Protein AF-A0A7J4V3V8-F1 (afdb_monomer)

Sequence (49 aa):
MELKAPKGTRDFPPEEKIVRDRIADALKEVFGLYGFSPFETPVIELYDV

Radius of gyration: 16.34 Å; Cα contacts (8 Å, |Δi|>4): 5; chains: 1; bounding box: 45×22×32 Å

Mean predicted aligned error: 4.14 Å

Nearest PDB structures (foldseek):
  1qe0-assembly1_A  TM=9.503E-01  e=1.674E-01  Staphylococcus aureus
  3hrk-assembly1_B  TM=8.482E-01  e=1.337E-01  Trypanosoma cruzi
  5e3i-assembly1_A  TM=9.187E-01  e=5.986E-01  Acinetobacter baumannii

Solvent-accessible surface area (backbone atoms only — not comparable to full-atom values): 3440 Å² total; per-residue (Å²): 135,84,90,72,74,59,92,95,58,79,87,69,57,70,74,57,42,55,55,53,48,55,54,53,50,54,51,51,52,56,43,46,77,73,70,54,78,90,83,86,76,76,96,72,76,72,86,92,111

Foldseek 3Di:
DDDDDPPPDDDQPPVRVVVVVVVVVVVVVVCVVVPDDDDDDDPDDDPVD

pLDDT: mean 95.04, std 6.8, range [62.81, 98.62]

Structure (mmCIF, N/CA/C/O backbone):
data_AF-A0A7J4V3V8-F1
#
_entry.id   AF-A0A7J4V3V8-F1
#
loop_
_atom_site.group_PDB
_atom_site.id
_atom_site.type_symbol
_atom_site.label_atom_id
_atom_site.label_alt_id
_atom_site.label_comp_id
_atom_site.label_asym_id
_atom_site.label_entity_id
_atom_site.label_seq_id
_atom_site.pdbx_PDB_ins_code
_atom_site.Cartn_x
_atom_site.Cartn_y
_atom_site.Cartn_z
_atom_site.occupancy
_atom_site.B_iso_or_equiv
_atom_site.auth_seq_id
_atom_site.auth_comp_id
_atom_site.auth_asym_id
_atom_site.auth_atom_id
_atom_site.pdbx_PDB_model_num
ATOM 1 N N . MET A 1 1 ? 26.429 1.220 -16.034 1.00 69.88 1 MET A N 1
ATOM 2 C CA . MET A 1 1 ? 25.678 0.168 -15.319 1.00 69.88 1 MET A CA 1
ATOM 3 C C . MET A 1 1 ? 24.208 0.502 -15.477 1.00 69.88 1 MET A C 1
ATOM 5 O O . MET A 1 1 ? 23.846 1.640 -15.220 1.00 69.88 1 MET A O 1
ATOM 9 N N . GLU A 1 2 ? 23.407 -0.419 -16.000 1.00 81.38 2 GLU A N 1
ATOM 10 C CA . GLU A 1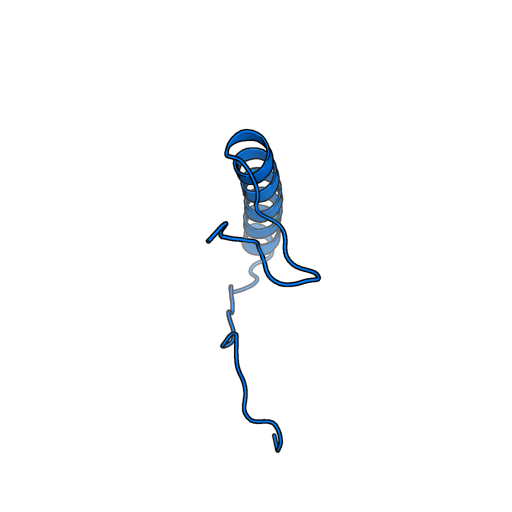 2 ? 21.978 -0.191 -16.236 1.00 81.38 2 GLU A CA 1
ATOM 11 C C . GLU A 1 2 ? 21.206 -0.569 -14.967 1.00 81.38 2 GLU A C 1
ATOM 13 O O . GLU A 1 2 ? 21.387 -1.673 -14.447 1.00 81.38 2 GLU A O 1
ATOM 18 N N . LEU A 1 3 ? 20.405 0.354 -14.434 1.00 86.56 3 LEU A N 1
ATOM 19 C CA . LEU A 1 3 ? 19.579 0.088 -13.259 1.00 86.56 3 LEU A CA 1
ATOM 20 C C . LEU A 1 3 ? 18.405 -0.802 -1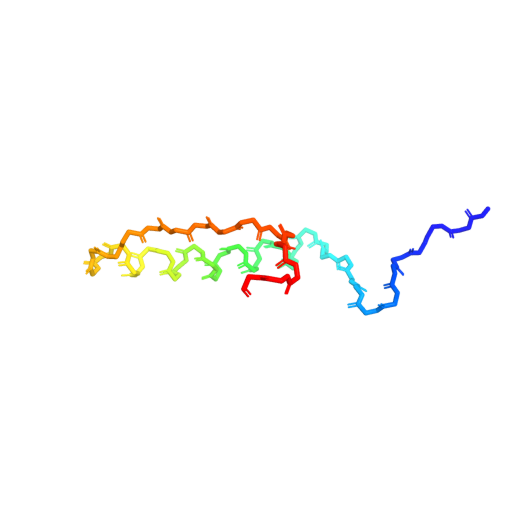3.671 1.00 86.56 3 LEU A C 1
ATOM 22 O O . LEU A 1 3 ? 17.735 -0.528 -14.664 1.00 86.56 3 LEU A O 1
ATOM 26 N N . LYS A 1 4 ? 18.175 -1.876 -12.915 1.00 90.50 4 LYS A N 1
ATOM 27 C CA . LYS A 1 4 ? 17.083 -2.825 -13.153 1.00 90.50 4 LYS A CA 1
ATOM 28 C C . LYS A 1 4 ? 16.343 -3.088 -11.856 1.00 90.50 4 LYS A C 1
ATOM 30 O O . LYS A 1 4 ? 16.964 -3.201 -10.799 1.00 90.50 4 LYS A O 1
ATOM 35 N N . ALA A 1 5 ? 15.027 -3.215 -11.964 1.00 92.94 5 ALA A N 1
ATOM 36 C CA . ALA A 1 5 ? 14.196 -3.666 -10.864 1.00 92.94 5 ALA A CA 1
ATOM 37 C C . ALA A 1 5 ? 14.639 -5.078 -10.415 1.00 92.94 5 ALA A C 1
ATOM 39 O O . ALA A 1 5 ? 14.990 -5.909 -11.265 1.00 92.94 5 ALA A O 1
ATOM 40 N N . PRO A 1 6 ? 14.652 -5.367 -9.102 1.00 95.25 6 PRO A N 1
ATOM 41 C CA . PRO A 1 6 ? 14.867 -6.718 -8.601 1.00 95.25 6 PRO A CA 1
ATOM 42 C C . PRO A 1 6 ? 13.938 -7.742 -9.267 1.00 95.25 6 PRO A C 1
ATOM 44 O O . PRO A 1 6 ? 12.802 -7.448 -9.637 1.00 95.25 6 PRO A O 1
ATOM 47 N N . LYS A 1 7 ? 14.402 -8.988 -9.402 1.00 95.12 7 LYS A N 1
ATOM 48 C CA . LYS A 1 7 ? 13.570 -10.060 -9.962 1.00 95.12 7 LYS A CA 1
ATOM 49 C C . LYS A 1 7 ? 12.292 -10.215 -9.130 1.00 95.12 7 LYS A C 1
ATOM 51 O O . LYS A 1 7 ? 12.365 -10.427 -7.925 1.00 95.12 7 LYS A O 1
ATOM 56 N N . GLY A 1 8 ? 11.140 -10.166 -9.798 1.00 94.56 8 GLY A N 1
ATOM 57 C CA . GLY A 1 8 ? 9.827 -10.284 -9.156 1.00 94.56 8 GLY A CA 1
ATOM 58 C C . GLY A 1 8 ? 9.200 -8.950 -8.745 1.00 94.56 8 GLY A C 1
ATOM 59 O O . GLY A 1 8 ? 8.063 -8.953 -8.283 1.00 94.56 8 GLY A O 1
ATOM 60 N N . THR A 1 9 ? 9.881 -7.820 -8.953 1.00 95.56 9 THR A N 1
ATOM 61 C CA . THR A 1 9 ? 9.281 -6.486 -8.830 1.00 95.56 9 THR A CA 1
ATOM 62 C C . THR A 1 9 ? 9.082 -5.856 -10.210 1.00 95.56 9 THR A C 1
ATOM 64 O O . THR A 1 9 ? 9.640 -6.312 -11.211 1.00 95.56 9 THR A O 1
ATOM 67 N N . ARG A 1 10 ? 8.226 -4.835 -10.281 1.00 93.94 10 ARG A N 1
ATOM 68 C CA . ARG A 1 10 ? 7.993 -4.051 -11.496 1.00 93.94 10 ARG A CA 1
ATOM 69 C C . ARG A 1 10 ? 7.623 -2.619 -11.146 1.00 93.94 10 ARG A C 1
ATOM 71 O O . ARG A 1 10 ? 6.975 -2.390 -10.122 1.00 93.94 10 ARG A O 1
ATOM 78 N N . ASP A 1 11 ? 7.991 -1.703 -12.028 1.00 94.81 11 ASP A N 1
ATOM 79 C CA . ASP A 1 11 ? 7.539 -0.321 -11.969 1.00 94.81 11 ASP A CA 1
ATOM 80 C C . ASP A 1 11 ? 6.096 -0.221 -12.466 1.00 94.81 11 ASP A C 1
ATOM 82 O O . ASP A 1 11 ? 5.665 -0.985 -13.332 1.00 94.81 11 ASP A O 1
ATOM 86 N N . PHE A 1 12 ? 5.348 0.723 -11.903 1.00 96.25 12 PHE A N 1
ATOM 87 C CA . PHE A 1 12 ? 4.014 1.073 -12.377 1.00 96.25 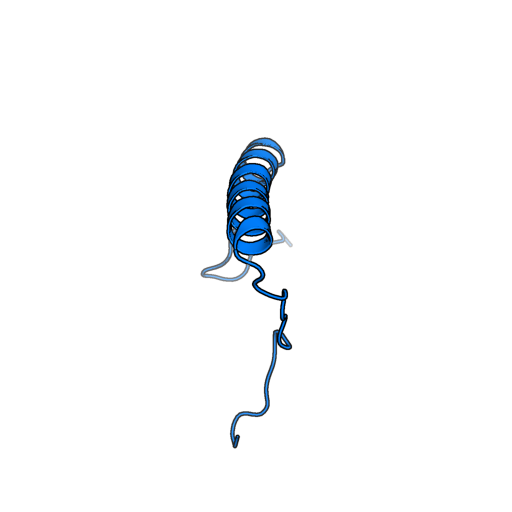12 PHE A CA 1
ATOM 88 C C . PHE A 1 12 ? 4.087 2.481 -12.966 1.00 96.25 12 PHE A C 1
ATOM 90 O O . PHE A 1 12 ? 4.283 3.428 -12.196 1.00 96.25 12 PHE A O 1
ATOM 97 N N . PRO A 1 13 ? 3.963 2.643 -14.295 1.00 96.75 13 PRO A N 1
ATOM 98 C CA . PRO A 1 13 ? 3.950 3.964 -14.907 1.00 96.75 13 PRO A CA 1
ATOM 99 C C . PRO A 1 13 ? 2.697 4.749 -14.473 1.00 96.75 13 PRO A C 1
ATOM 101 O O . PRO A 1 13 ? 1.752 4.159 -13.929 1.00 96.75 13 PRO A O 1
ATOM 104 N N . PRO A 1 14 ? 2.673 6.079 -14.676 1.00 98.25 14 PRO A N 1
ATOM 105 C CA . PRO A 1 14 ? 1.609 6.940 -14.164 1.00 98.25 14 PRO A CA 1
ATOM 106 C C . PRO A 1 14 ? 0.196 6.458 -14.512 1.00 98.25 14 PRO A C 1
ATOM 108 O O . PRO A 1 14 ? -0.662 6.404 -13.635 1.00 98.25 14 PRO A O 1
ATOM 111 N N . GLU A 1 15 ? -0.041 6.043 -15.755 1.00 98.00 15 GLU A N 1
ATOM 112 C CA . GLU A 1 15 ? -1.339 5.558 -16.222 1.00 98.00 15 GLU A CA 1
ATOM 113 C C . GLU A 1 15 ? -1.823 4.317 -15.459 1.00 98.00 15 GLU A C 1
ATOM 115 O O . GLU A 1 15 ? -2.985 4.254 -15.055 1.00 98.00 15 GLU A O 1
ATOM 120 N N . GLU A 1 16 ? -0.934 3.360 -15.177 1.00 98.12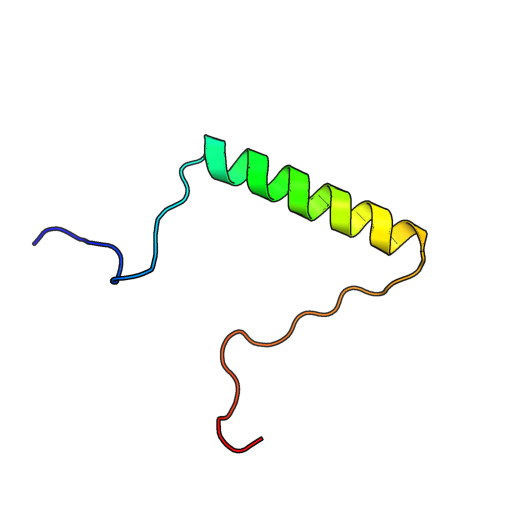 16 GLU A N 1
ATOM 121 C CA . GLU A 1 16 ? -1.280 2.164 -14.408 1.00 98.12 16 GLU A CA 1
ATOM 122 C C . GLU A 1 16 ? -1.494 2.495 -12.931 1.00 98.12 16 GLU A C 1
ATOM 124 O O . GLU A 1 16 ? -2.428 1.988 -12.302 1.00 98.12 16 GLU A O 1
ATOM 129 N N . LYS A 1 17 ? -0.650 3.363 -12.360 1.00 98.12 17 LYS A N 1
ATOM 130 C CA . LYS A 1 17 ? -0.749 3.757 -10.952 1.00 98.12 17 LYS A CA 1
ATOM 131 C C . LYS A 1 17 ? -2.062 4.482 -10.664 1.00 98.12 17 LYS A C 1
ATOM 133 O O . LYS A 1 17 ? -2.725 4.130 -9.692 1.00 98.12 17 LYS A O 1
ATOM 138 N N . ILE A 1 18 ? -2.471 5.410 -11.533 1.00 98.44 18 ILE A N 1
ATOM 139 C CA . ILE A 1 18 ? -3.742 6.143 -11.412 1.00 98.44 18 IL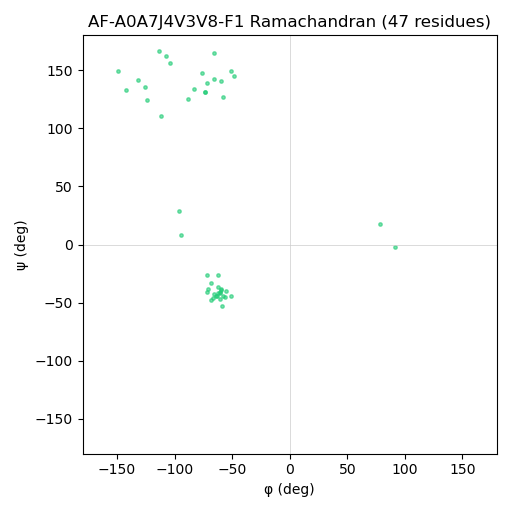E A CA 1
ATOM 140 C C . ILE A 1 18 ? -4.929 5.173 -11.352 1.00 98.44 18 ILE A C 1
ATOM 142 O O . ILE A 1 18 ? -5.813 5.316 -10.506 1.00 98.44 18 ILE A O 1
ATOM 146 N N . VAL A 1 19 ? -4.949 4.154 -12.218 1.00 98.44 19 VAL A N 1
ATOM 147 C CA . VAL A 1 19 ? -6.022 3.147 -12.222 1.00 98.44 19 VAL A CA 1
ATOM 148 C C . VAL A 1 19 ? -6.007 2.315 -10.939 1.00 98.44 19 VAL A C 1
ATOM 150 O O . VAL A 1 19 ? -7.064 2.070 -10.356 1.00 98.44 19 VAL A O 1
ATOM 153 N N . ARG A 1 20 ? -4.825 1.901 -10.469 1.00 98.12 20 ARG A N 1
ATOM 154 C CA . ARG A 1 20 ? -4.689 1.138 -9.218 1.00 98.12 20 ARG A CA 1
ATOM 155 C C . ARG A 1 20 ? -5.159 1.932 -8.001 1.00 98.12 20 ARG A C 1
ATOM 157 O O . A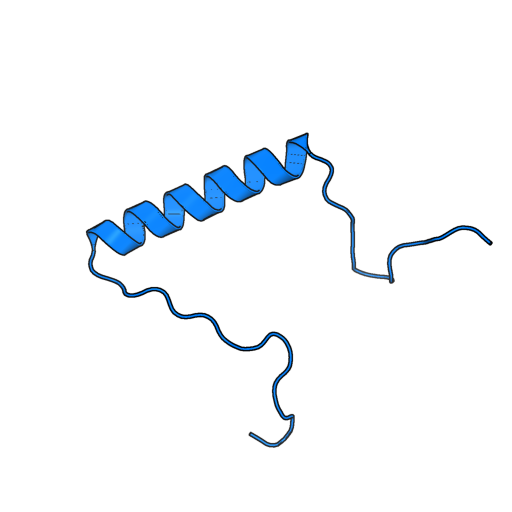RG A 1 20 ? -5.849 1.364 -7.158 1.00 98.12 20 ARG A O 1
ATOM 164 N N . ASP A 1 21 ? -4.832 3.218 -7.936 1.00 98.50 21 ASP A N 1
ATOM 165 C CA . ASP A 1 21 ? -5.252 4.094 -6.838 1.00 98.50 21 ASP A CA 1
ATOM 166 C C . ASP A 1 21 ? -6.762 4.259 -6.808 1.00 98.50 21 ASP A C 1
ATOM 168 O O . ASP A 1 21 ? -7.376 4.053 -5.766 1.00 98.50 21 ASP A O 1
ATOM 172 N N . ARG A 1 22 ? -7.382 4.480 -7.972 1.00 98.62 22 ARG A N 1
ATOM 173 C CA . ARG A 1 22 ? -8.842 4.554 -8.082 1.00 98.62 22 ARG A CA 1
ATOM 174 C C . ARG A 1 22 ? -9.537 3.303 -7.535 1.00 98.62 22 ARG A C 1
ATOM 176 O O . ARG A 1 22 ? -10.581 3.417 -6.898 1.00 98.62 22 ARG A O 1
ATOM 183 N N . ILE A 1 23 ? -8.983 2.115 -7.785 1.00 98.56 23 ILE A N 1
ATOM 184 C CA . ILE A 1 23 ? -9.531 0.857 -7.256 1.00 98.56 23 ILE A CA 1
ATOM 185 C C . ILE A 1 23 ? -9.364 0.794 -5.734 1.00 98.56 23 ILE A C 1
ATOM 187 O O . ILE A 1 23 ? -10.319 0.473 -5.028 1.00 98.56 23 ILE A O 1
ATOM 191 N N . ALA A 1 24 ? -8.168 1.100 -5.225 1.00 98.19 24 ALA A N 1
ATOM 192 C CA . ALA A 1 24 ? -7.899 1.085 -3.790 1.00 98.19 24 ALA A CA 1
ATOM 193 C C . ALA A 1 24 ? -8.794 2.079 -3.032 1.00 98.19 24 ALA A C 1
ATOM 195 O O . ALA A 1 24 ? -9.315 1.746 -1.970 1.00 98.19 24 ALA A O 1
ATOM 196 N N . ASP A 1 25 ? -9.010 3.269 -3.587 1.00 98.50 25 ASP A N 1
ATOM 197 C CA . ASP A 1 25 ? -9.823 4.308 -2.962 1.00 98.50 25 ASP A CA 1
ATOM 198 C C . ASP A 1 25 ? -11.313 3.956 -2.962 1.00 98.50 25 ASP A C 1
ATOM 200 O O . ASP A 1 25 ? -11.969 4.137 -1.938 1.00 98.50 25 ASP A O 1
ATOM 204 N N . ALA A 1 26 ? -11.827 3.341 -4.033 1.00 98.62 26 ALA A N 1
ATOM 205 C CA . ALA A 1 26 ? -13.199 2.830 -4.056 1.00 98.62 26 ALA A CA 1
ATOM 206 C C . ALA A 1 26 ? -13.447 1.775 -2.961 1.00 98.62 26 ALA A C 1
ATOM 208 O O . ALA A 1 26 ? -14.496 1.770 -2.319 1.00 98.62 26 ALA A O 1
ATOM 209 N N . LEU A 1 27 ? -12.473 0.891 -2.710 1.00 98.38 27 LEU A N 1
ATOM 210 C CA . LEU A 1 27 ? -12.572 -0.095 -1.631 1.00 98.38 27 LEU A CA 1
ATOM 211 C C . LEU A 1 27 ? -12.561 0.575 -0.253 1.00 98.38 27 LEU A C 1
ATOM 213 O O . LEU A 1 27 ? -13.397 0.246 0.586 1.00 98.38 27 LEU A O 1
ATOM 217 N N . LYS A 1 28 ? -11.647 1.528 -0.023 1.00 98.00 28 LYS A N 1
ATOM 218 C CA . LYS A 1 28 ? -11.579 2.283 1.240 1.00 98.00 28 LYS A CA 1
ATOM 219 C C . LYS A 1 28 ? -12.887 3.017 1.528 1.00 98.00 28 LYS A C 1
ATOM 221 O O . LYS A 1 28 ? -13.357 2.969 2.660 1.00 98.00 28 LYS A O 1
ATOM 226 N N . GLU A 1 29 ? -13.473 3.665 0.519 1.00 98.31 29 GLU A N 1
ATOM 227 C CA . GLU A 1 29 ? -14.755 4.365 0.641 1.00 98.31 29 GLU A CA 1
ATOM 228 C C . GLU A 1 29 ? -15.856 3.403 1.090 1.00 98.31 29 GLU A C 1
ATOM 230 O O . GLU A 1 29 ? -16.499 3.638 2.112 1.00 98.31 29 GLU A O 1
ATOM 235 N N . VAL A 1 30 ? -16.020 2.279 0.385 1.00 98.62 30 VAL A N 1
ATOM 236 C CA . VAL A 1 30 ? -17.044 1.284 0.719 1.00 98.62 30 VAL A CA 1
ATOM 237 C C . VAL A 1 30 ? -16.828 0.722 2.120 1.00 98.62 30 VAL A C 1
ATOM 239 O O . VAL A 1 30 ? -17.774 0.688 2.897 1.00 98.62 30 VAL A O 1
ATOM 242 N N . PHE A 1 31 ? -15.609 0.333 2.499 1.00 98.44 31 PHE A N 1
ATOM 243 C CA . PHE A 1 31 ? -15.356 -0.152 3.860 1.00 98.44 31 PHE A CA 1
ATOM 244 C C . PHE A 1 31 ? -15.631 0.922 4.925 1.00 98.44 31 PHE A C 1
ATOM 246 O O . PHE A 1 31 ? -16.200 0.611 5.973 1.00 98.44 31 PHE A O 1
ATOM 253 N N . GLY A 1 32 ? -15.322 2.189 4.639 1.00 97.94 32 GLY A N 1
ATOM 254 C CA . GLY A 1 32 ? -15.655 3.314 5.511 1.00 97.94 32 GLY A CA 1
ATOM 255 C C . GLY A 1 32 ? -17.162 3.466 5.750 1.00 97.94 32 GLY A C 1
ATOM 256 O O . GLY A 1 32 ? -17.574 3.706 6.884 1.00 97.94 32 GLY A O 1
ATOM 257 N N . LEU A 1 33 ? -17.999 3.240 4.728 1.00 98.31 33 LEU A N 1
ATOM 258 C CA . LEU A 1 33 ? -19.466 3.287 4.857 1.00 98.31 33 LEU A CA 1
ATOM 259 C C . LEU A 1 33 ? -20.022 2.238 5.832 1.00 98.31 33 LEU A C 1
ATOM 261 O O . LEU A 1 33 ? -21.075 2.453 6.429 1.00 98.31 33 LEU A O 1
ATOM 265 N N . TYR A 1 34 ? -19.315 1.122 6.018 1.00 98.31 34 TYR A N 1
ATOM 266 C CA . TYR A 1 34 ? -19.689 0.059 6.955 1.00 98.31 34 TYR A CA 1
ATOM 267 C C . TYR A 1 34 ? -19.009 0.193 8.330 1.00 98.31 34 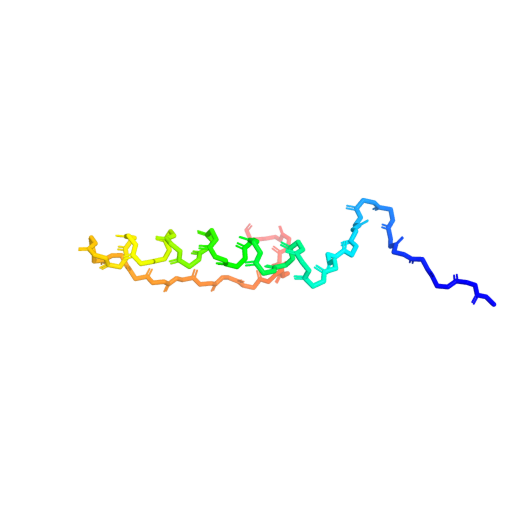TYR A C 1
ATOM 269 O O . TYR A 1 34 ? -19.142 -0.697 9.167 1.00 98.31 34 TYR A O 1
ATOM 277 N N . GLY A 1 35 ? -18.305 1.301 8.590 1.00 97.75 35 GLY A N 1
ATOM 278 C CA . GLY A 1 35 ? -17.710 1.595 9.897 1.00 97.75 35 GLY A CA 1
ATOM 279 C C . GLY A 1 35 ? -16.409 0.847 10.196 1.00 97.75 35 GLY A C 1
ATOM 280 O O . GLY A 1 3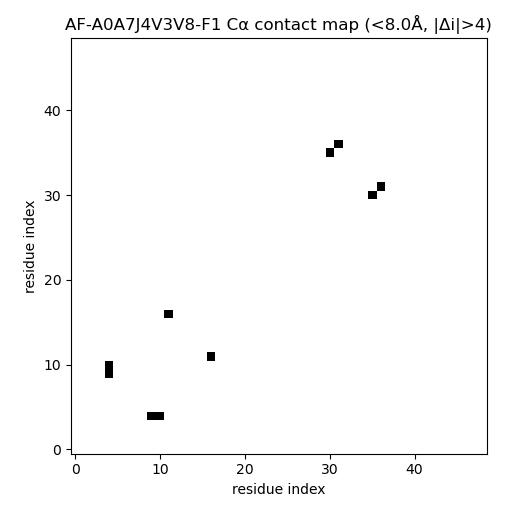5 ? -16.009 0.769 11.356 1.00 97.75 35 GLY A O 1
ATOM 281 N N . PHE A 1 36 ? -15.739 0.297 9.180 1.00 98.25 36 PHE A N 1
ATOM 282 C CA . PHE A 1 36 ? -14.419 -0.301 9.365 1.00 98.25 36 PHE A CA 1
ATOM 283 C C . PHE A 1 36 ? -13.355 0.784 9.554 1.00 98.25 36 PHE A C 1
ATOM 285 O O . PHE A 1 36 ? -13.258 1.725 8.764 1.00 98.25 36 PHE A O 1
ATOM 292 N N . SER A 1 37 ? -12.520 0.623 10.578 1.00 97.31 37 SER A N 1
ATOM 293 C CA . SER A 1 37 ? -11.367 1.493 10.809 1.00 97.31 37 SER A CA 1
ATOM 294 C C . SER A 1 37 ? -10.177 1.043 9.955 1.00 97.31 37 SER A C 1
ATOM 296 O O . SER A 1 37 ? -9.863 -0.150 9.951 1.00 97.31 37 SER A O 1
ATOM 298 N N . PRO A 1 38 ? -9.479 1.959 9.260 1.00 96.12 38 PRO A N 1
ATOM 299 C CA . PRO A 1 38 ? -8.253 1.613 8.555 1.00 96.12 38 PRO A CA 1
ATOM 300 C C . PRO A 1 38 ? -7.162 1.202 9.553 1.00 96.12 38 PRO A C 1
ATOM 302 O O . PRO A 1 38 ? -7.028 1.793 10.625 1.00 96.12 38 PRO A O 1
ATOM 305 N N . PHE A 1 39 ? -6.366 0.204 9.180 1.00 96.25 39 PHE A N 1
ATOM 306 C CA . PHE A 1 39 ? -5.217 -0.270 9.943 1.00 96.25 39 PHE A CA 1
ATOM 307 C C . PHE A 1 39 ? -4.101 -0.640 8.967 1.00 96.25 39 PHE A C 1
ATOM 309 O O . PHE A 1 39 ? -4.353 -1.307 7.964 1.00 96.25 39 PHE A O 1
ATOM 316 N N . GLU A 1 40 ? -2.884 -0.191 9.246 1.00 96.88 40 GLU A N 1
ATOM 317 C CA . GLU A 1 40 ? -1.698 -0.476 8.443 1.00 96.88 40 GLU A CA 1
ATOM 318 C C . GLU A 1 40 ? -0.631 -1.080 9.350 1.00 96.88 40 GLU A C 1
ATOM 320 O O . GLU A 1 40 ? -0.413 -0.610 10.469 1.00 96.88 40 GLU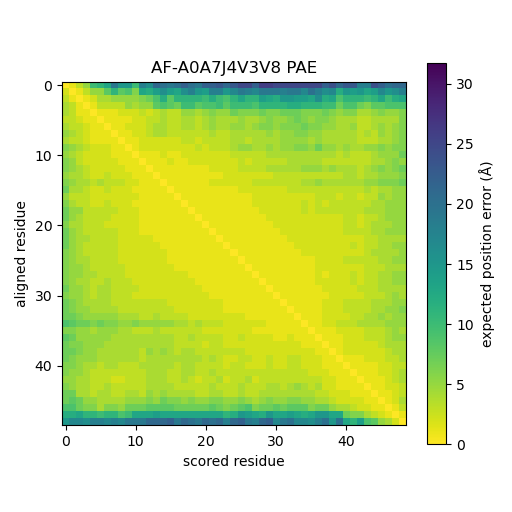 A O 1
ATOM 325 N N . THR A 1 41 ? 0.016 -2.137 8.870 1.00 96.75 41 THR A N 1
ATOM 326 C CA . THR A 1 41 ? 1.117 -2.802 9.562 1.00 96.75 41 THR A CA 1
ATOM 327 C C . THR A 1 41 ? 2.449 -2.427 8.918 1.00 96.75 41 THR A C 1
ATOM 329 O O . THR A 1 41 ? 2.489 -2.089 7.730 1.00 96.75 41 THR A O 1
ATOM 332 N N . PRO A 1 42 ? 3.560 -2.513 9.661 1.00 96.94 42 PRO A N 1
ATOM 333 C CA . PRO A 1 42 ? 4.897 -2.441 9.090 1.00 96.94 42 PRO A CA 1
ATOM 334 C C . PRO A 1 42 ? 5.092 -3.366 7.875 1.00 96.94 42 PRO A C 1
ATOM 336 O O . PRO A 1 42 ? 4.572 -4.478 7.816 1.00 96.94 42 PRO A O 1
ATOM 339 N N . VAL A 1 43 ? 5.891 -2.912 6.903 1.00 96.94 43 VAL A N 1
ATOM 340 C CA . VAL A 1 43 ? 6.273 -3.715 5.720 1.00 96.94 43 VAL A CA 1
ATOM 341 C C . VAL A 1 43 ? 7.259 -4.833 6.088 1.00 96.94 43 VAL A C 1
ATOM 343 O O . VAL A 1 43 ? 7.332 -5.849 5.401 1.00 96.94 43 VAL A O 1
ATOM 346 N N . ILE A 1 44 ? 8.033 -4.638 7.158 1.00 97.00 44 ILE A N 1
ATOM 347 C CA . ILE A 1 44 ? 9.000 -5.602 7.685 1.00 97.00 44 ILE A CA 1
ATOM 348 C C . ILE A 1 44 ? 8.636 -5.860 9.143 1.00 97.00 44 ILE A C 1
ATOM 350 O O . ILE A 1 44 ? 8.586 -4.920 9.934 1.00 97.00 44 ILE A O 1
ATOM 354 N N . GLU A 1 45 ? 8.428 -7.129 9.473 1.00 96.69 45 GLU A N 1
ATOM 355 C CA . GLU A 1 45 ? 8.149 -7.619 10.823 1.00 96.69 45 GLU A CA 1
ATOM 356 C C . GLU A 1 45 ? 9.305 -8.489 11.333 1.00 96.69 45 GLU A C 1
ATOM 358 O O . GLU A 1 45 ? 10.187 -8.901 10.569 1.00 96.69 45 GLU A O 1
ATOM 363 N N . LEU A 1 46 ? 9.311 -8.770 12.637 1.00 96.44 46 LEU A N 1
ATOM 364 C CA . LEU A 1 46 ? 10.239 -9.730 13.232 1.00 96.44 46 LEU A CA 1
ATOM 365 C C . LEU A 1 46 ? 9.857 -11.160 12.823 1.00 96.44 46 LEU A C 1
ATOM 367 O O . LEU A 1 46 ? 8.683 -11.512 12.804 1.00 96.44 46 LEU A O 1
ATOM 371 N N . TYR A 1 47 ? 10.857 -11.989 12.516 1.00 92.12 47 TYR A N 1
ATOM 372 C CA . TYR A 1 47 ? 10.634 -13.371 12.073 1.00 92.12 47 TYR A CA 1
ATOM 373 C C . TYR A 1 47 ? 10.066 -14.279 13.177 1.00 92.12 47 TYR A C 1
ATOM 375 O O . TYR A 1 47 ? 9.287 -15.178 12.887 1.00 92.12 47 TYR A O 1
ATOM 383 N N . ASP A 1 48 ? 10.451 -14.034 14.430 1.00 90.62 48 ASP A N 1
ATOM 384 C CA . ASP A 1 48 ? 10.135 -14.895 15.578 1.00 90.62 48 ASP A CA 1
ATOM 385 C C . ASP A 1 48 ? 8.898 -14.429 16.372 1.00 90.62 48 ASP A C 1
ATOM 387 O O . ASP A 1 48 ? 8.828 -14.632 17.587 1.00 90.62 48 ASP A O 1
ATOM 391 N N . VAL A 1 49 ? 7.950 -13.760 15.709 1.00 62.81 49 VAL A N 1
ATOM 392 C CA . VAL A 1 49 ? 6.647 -13.380 16.287 1.00 62.81 49 VAL A CA 1
ATOM 393 C C . VAL A 1 49 ? 5.572 -14.360 15.842 1.00 62.81 49 VAL A C 1
ATOM 395 O O . VAL A 1 49 ? 5.532 -14.687 14.636 1.00 62.81 49 VAL A O 1
#

Secondary structure (DSSP, 8-state):
----PPTT-----HHHHHHHHHHHHHHHHHHHHTTPPP----SS--TT-